Protein AF-A0A960YFK3-F1 (afdb_monomer)

Foldseek 3Di:
DVVVVVVVVVVVVVVVVVVVVVVVVVVVVVVCVVVVPPPDPVPVQPVVVCCVPPVDPVPPPPVPVPPPVPPCPDVSVVCPVVVVQLVCLQVVVDVDDADDDDDDLVPWPVPVVVVVQVVCCVVRNHRDDHDADQEDDRRRDHPPDDRPDHPVVDDCCVPPPDDDDPPDDD

Structure (mmCIF, N/CA/C/O backbone):
data_AF-A0A960YFK3-F1
#
_entry.id   AF-A0A960YFK3-F1
#
loop_
_atom_site.group_PDB
_atom_site.id
_atom_site.type_symbol
_atom_site.label_atom_id
_atom_site.label_alt_id
_atom_site.label_comp_id
_atom_site.label_asym_id
_atom_site.label_entity_id
_atom_site.label_seq_id
_atom_site.pdbx_PDB_ins_code
_atom_site.Cartn_x
_atom_site.Cartn_y
_atom_site.Cartn_z
_atom_site.occupancy
_atom_site.B_iso_or_equiv
_atom_site.auth_seq_id
_atom_site.auth_comp_id
_atom_site.auth_asym_id
_atom_site.auth_atom_id
_atom_site.pdbx_PDB_model_num
ATOM 1 N N . MET A 1 1 ? 48.144 -26.850 -22.455 1.00 65.88 1 MET A N 1
ATOM 2 C CA . MET A 1 1 ? 48.272 -26.812 -20.977 1.00 65.88 1 MET A CA 1
ATOM 3 C C . MET A 1 1 ? 48.683 -25.439 -20.438 1.00 65.88 1 MET A C 1
ATOM 5 O O . MET A 1 1 ? 47.895 -24.861 -19.704 1.00 65.88 1 MET A O 1
ATOM 9 N N . LYS A 1 2 ? 49.833 -24.861 -20.831 1.00 76.56 2 LYS A N 1
ATOM 10 C CA . LYS A 1 2 ? 50.296 -23.540 -20.333 1.00 76.56 2 LYS A CA 1
ATOM 11 C C . LYS A 1 2 ? 49.312 -22.381 -20.582 1.00 76.56 2 LYS A C 1
ATOM 13 O O . LYS A 1 2 ? 49.096 -21.558 -19.701 1.00 76.56 2 LYS A O 1
ATOM 18 N N . GLU A 1 3 ? 48.662 -22.365 -21.744 1.00 82.12 3 GLU A N 1
ATOM 19 C CA . GLU A 1 3 ? 47.714 -21.305 -22.121 1.00 82.12 3 GLU A CA 1
ATOM 20 C C . GLU A 1 3 ? 46.402 -21.346 -21.319 1.00 82.12 3 GLU A C 1
ATOM 22 O O . GLU A 1 3 ? 45.854 -20.309 -20.952 1.00 82.12 3 GLU A O 1
ATOM 27 N N . LEU A 1 4 ? 45.928 -22.550 -20.984 1.00 83.50 4 LEU A N 1
ATOM 28 C CA . LEU A 1 4 ? 44.745 -22.745 -20.144 1.00 83.50 4 LEU A CA 1
ATOM 29 C C . LEU A 1 4 ? 45.027 -22.309 -18.702 1.00 83.50 4 LEU A C 1
ATOM 31 O O . LEU A 1 4 ? 44.236 -21.576 -18.118 1.00 83.50 4 LEU A O 1
ATOM 35 N N . TYR A 1 5 ? 46.191 -22.691 -18.164 1.00 90.00 5 TYR A N 1
ATOM 36 C CA . TYR A 1 5 ? 46.623 -22.274 -16.831 1.00 90.00 5 TYR A CA 1
ATOM 37 C C . TYR A 1 5 ? 46.747 -20.750 -16.725 1.00 90.00 5 TYR A C 1
ATOM 39 O O . TYR A 1 5 ? 46.265 -20.166 -15.760 1.00 90.00 5 TYR A O 1
ATOM 47 N N . ARG A 1 6 ? 47.296 -20.087 -17.753 1.00 87.62 6 ARG A N 1
ATOM 48 C CA . ARG A 1 6 ? 47.381 -18.622 -17.809 1.00 87.62 6 ARG A CA 1
ATOM 49 C C . ARG A 1 6 ? 46.000 -17.968 -17.736 1.00 87.62 6 ARG A C 1
ATOM 51 O O . ARG A 1 6 ? 45.810 -17.067 -16.933 1.00 87.62 6 ARG A O 1
ATOM 58 N N . ARG A 1 7 ? 45.024 -18.448 -18.512 1.00 89.31 7 ARG A N 1
ATOM 59 C CA . ARG A 1 7 ? 43.657 -17.893 -18.516 1.00 89.31 7 ARG A CA 1
ATOM 60 C C . ARG A 1 7 ? 42.932 -18.102 -17.189 1.00 89.31 7 ARG A C 1
ATOM 62 O O . ARG A 1 7 ? 42.291 -17.176 -16.704 1.00 89.31 7 ARG A O 1
ATOM 69 N N . VAL A 1 8 ? 43.065 -19.285 -16.591 1.00 89.44 8 VAL A N 1
ATOM 70 C CA . VAL A 1 8 ? 42.476 -19.590 -15.278 1.00 89.44 8 VAL A CA 1
ATOM 71 C C . VAL A 1 8 ? 43.122 -18.730 -14.192 1.00 89.44 8 VAL A C 1
ATOM 73 O O . VAL A 1 8 ? 42.420 -18.119 -13.395 1.00 89.44 8 VAL A O 1
ATOM 76 N N . PHE A 1 9 ? 44.447 -18.597 -14.204 1.00 91.75 9 PHE A N 1
ATOM 77 C CA . PHE A 1 9 ? 45.173 -17.753 -13.260 1.00 91.75 9 PHE A CA 1
ATOM 78 C C . PHE A 1 9 ? 44.791 -16.270 -13.392 1.00 91.75 9 PHE A C 1
ATOM 80 O O . PHE A 1 9 ? 44.500 -15.612 -12.395 1.00 91.75 9 PHE A O 1
ATOM 87 N N . THR A 1 10 ? 44.695 -15.754 -14.621 1.00 89.94 10 THR A N 1
ATOM 88 C CA . THR A 1 10 ? 44.216 -14.391 -14.886 1.00 89.94 10 THR A CA 1
ATOM 89 C C . THR A 1 10 ? 42.774 -14.194 -14.408 1.00 89.94 10 THR A C 1
ATOM 91 O O . THR A 1 10 ? 42.478 -13.176 -13.789 1.00 89.94 10 THR A O 1
ATOM 94 N N . PHE A 1 11 ? 41.889 -15.174 -14.617 1.00 93.94 11 PHE A N 1
ATOM 95 C CA . PHE A 1 11 ? 40.518 -15.129 -14.102 1.00 93.94 11 PHE A CA 1
ATOM 96 C C . PHE A 1 11 ? 40.478 -15.042 -12.572 1.00 93.94 11 PHE A C 1
ATOM 98 O O . PHE A 1 11 ? 39.748 -14.213 -12.035 1.00 93.94 11 PHE A O 1
ATOM 105 N N . PHE A 1 12 ? 41.293 -15.829 -11.863 1.00 94.06 12 PHE A N 1
ATOM 106 C CA . PHE A 1 12 ? 41.364 -15.766 -10.400 1.00 94.06 12 PHE A CA 1
ATOM 107 C C . PHE A 1 12 ? 41.894 -14.422 -9.890 1.00 94.06 12 PHE A C 1
ATOM 109 O O . PHE A 1 12 ? 41.368 -13.908 -8.906 1.00 94.06 12 PHE A O 1
ATOM 116 N N . ILE A 1 13 ? 42.862 -13.808 -10.577 1.00 94.38 13 ILE A N 1
ATOM 117 C CA . ILE A 1 13 ? 43.325 -12.452 -10.241 1.00 94.38 13 ILE A CA 1
ATOM 118 C C . ILE A 1 13 ? 42.186 -11.437 -10.389 1.00 94.38 13 ILE A C 1
ATOM 120 O O . ILE A 1 13 ? 41.947 -10.650 -9.474 1.00 94.38 13 ILE A O 1
ATOM 124 N N . PHE A 1 14 ? 41.447 -11.475 -11.502 1.00 94.25 14 PHE A N 1
ATOM 125 C CA . PHE A 1 14 ? 40.301 -10.584 -11.705 1.00 94.25 14 PHE A CA 1
ATOM 126 C C . PHE A 1 14 ? 39.169 -10.846 -10.709 1.00 94.25 14 PHE A C 1
ATOM 128 O O . PHE A 1 14 ? 38.539 -9.899 -10.246 1.00 94.25 14 PHE A O 1
ATOM 135 N N . LEU A 1 15 ? 38.935 -12.104 -10.335 1.00 93.56 15 LEU A N 1
ATOM 136 C CA . LEU A 1 15 ? 37.935 -12.481 -9.341 1.00 93.56 15 LEU A CA 1
ATOM 137 C C . LEU A 1 15 ? 38.290 -11.929 -7.956 1.00 93.56 15 LEU A C 1
ATOM 139 O O . LEU A 1 15 ? 37.436 -11.336 -7.302 1.00 93.56 15 LEU A O 1
ATOM 143 N N . ILE A 1 16 ? 39.549 -12.078 -7.530 1.00 93.50 16 ILE A N 1
ATOM 144 C CA . ILE A 1 16 ? 40.040 -11.538 -6.256 1.00 93.50 16 ILE A CA 1
ATOM 145 C C . ILE A 1 16 ? 39.957 -10.009 -6.268 1.00 93.50 16 ILE A C 1
ATOM 147 O O . ILE A 1 16 ? 39.441 -9.431 -5.316 1.00 93.50 16 ILE A O 1
ATOM 151 N N . PHE A 1 17 ? 40.379 -9.358 -7.356 1.00 94.12 17 PHE A N 1
ATOM 152 C CA . PHE A 1 17 ? 40.262 -7.906 -7.514 1.00 94.12 17 PHE A CA 1
ATOM 153 C C . PHE A 1 17 ? 38.803 -7.426 -7.466 1.00 94.12 17 PHE A C 1
ATOM 155 O O . PHE A 1 17 ? 38.492 -6.422 -6.835 1.00 94.12 17 PHE A O 1
ATOM 162 N N . PHE A 1 18 ? 37.877 -8.153 -8.091 1.00 93.06 18 PHE A N 1
ATOM 163 C CA . PHE A 1 18 ? 36.457 -7.814 -8.046 1.00 93.06 18 PHE A CA 1
ATOM 164 C C . PHE A 1 18 ? 35.873 -7.989 -6.637 1.00 93.06 18 PHE A C 1
ATOM 166 O O . PHE A 1 18 ? 35.138 -7.124 -6.161 1.00 93.06 18 PHE A O 1
ATOM 173 N N . LEU A 1 19 ? 36.236 -9.066 -5.934 1.00 90.62 19 LEU A N 1
ATOM 174 C CA . LEU A 1 19 ? 35.824 -9.305 -4.548 1.00 90.62 19 LEU A CA 1
ATOM 175 C C . LEU A 1 19 ? 36.337 -8.217 -3.598 1.00 90.62 19 LEU A C 1
ATOM 177 O O . LEU A 1 19 ? 35.563 -7.731 -2.770 1.00 90.62 19 LEU A O 1
ATOM 181 N N . THR A 1 20 ? 37.592 -7.781 -3.738 1.00 88.06 20 THR A N 1
ATOM 182 C CA . THR A 1 20 ? 38.133 -6.682 -2.924 1.00 88.06 20 THR A CA 1
ATOM 183 C C . THR A 1 20 ? 37.450 -5.351 -3.241 1.00 88.06 20 THR A C 1
ATOM 185 O O . THR A 1 20 ? 37.156 -4.591 -2.321 1.00 88.06 20 THR A O 1
ATOM 188 N N . LEU A 1 21 ? 37.092 -5.098 -4.503 1.00 87.44 21 LEU A N 1
ATOM 189 C CA . LEU A 1 21 ? 36.350 -3.901 -4.917 1.00 87.44 21 LEU A CA 1
ATOM 190 C C . LEU A 1 21 ? 34.917 -3.883 -4.349 1.00 87.44 21 LEU A C 1
ATOM 192 O O . LEU A 1 21 ? 34.436 -2.839 -3.903 1.00 87.44 21 LEU A O 1
ATOM 196 N N . VAL A 1 22 ? 34.248 -5.040 -4.282 1.00 84.19 22 VAL A N 1
ATOM 197 C CA . VAL A 1 22 ? 32.923 -5.182 -3.648 1.00 84.19 22 VAL A CA 1
ATOM 198 C C . VAL A 1 22 ? 32.995 -4.955 -2.134 1.00 84.19 22 VAL A C 1
ATOM 200 O O . VAL A 1 22 ? 32.135 -4.261 -1.588 1.00 84.19 22 VAL A O 1
ATOM 203 N N . ILE A 1 23 ? 34.012 -5.495 -1.454 1.00 82.75 23 ILE A N 1
ATOM 204 C CA . ILE A 1 23 ? 34.217 -5.283 -0.010 1.00 82.75 23 ILE A CA 1
ATOM 205 C C . ILE A 1 23 ? 34.514 -3.802 0.277 1.00 82.75 23 ILE A C 1
ATOM 207 O O . ILE A 1 23 ? 33.849 -3.204 1.120 1.00 82.75 23 ILE A O 1
ATOM 211 N N . PHE A 1 24 ? 35.406 -3.176 -0.495 1.00 77.06 24 PHE A N 1
ATOM 212 C CA . PHE A 1 24 ? 35.708 -1.744 -0.392 1.00 77.06 24 PHE A CA 1
ATOM 213 C C . PHE A 1 24 ? 34.471 -0.863 -0.635 1.00 77.06 24 PHE A C 1
ATOM 215 O O . PHE A 1 24 ? 34.231 0.115 0.074 1.00 77.06 24 PHE A O 1
ATOM 222 N N . SER A 1 25 ? 33.622 -1.247 -1.592 1.00 71.12 25 SER A N 1
ATOM 223 C CA . SER A 1 25 ? 32.348 -0.562 -1.838 1.00 71.12 25 SER A CA 1
ATOM 224 C C . SER A 1 25 ? 31.399 -0.672 -0.641 1.00 71.12 25 SER A C 1
ATOM 226 O O . SER A 1 25 ? 30.687 0.283 -0.339 1.00 71.12 25 SER A O 1
ATOM 228 N N . ARG A 1 26 ? 3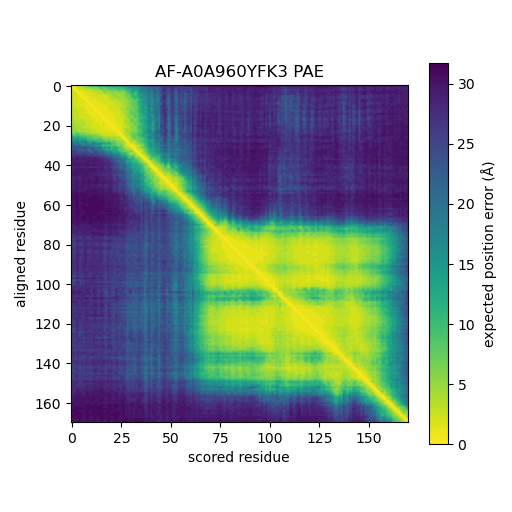1.394 -1.802 0.084 1.00 67.44 26 ARG A N 1
ATOM 229 C CA . ARG A 1 26 ? 30.578 -1.961 1.298 1.00 67.44 26 ARG A CA 1
ATOM 230 C C . ARG A 1 26 ? 31.048 -1.099 2.464 1.00 67.44 26 ARG A C 1
ATOM 232 O O . ARG A 1 26 ? 30.194 -0.682 3.237 1.00 67.44 26 ARG A O 1
ATOM 239 N N . GLU A 1 27 ? 32.338 -0.793 2.572 1.00 62.62 27 GLU A N 1
ATOM 240 C CA . GLU A 1 27 ? 32.864 0.106 3.612 1.00 62.62 27 GLU A CA 1
ATOM 241 C C . GLU A 1 27 ? 32.605 1.593 3.313 1.00 62.62 27 GLU A C 1
ATOM 243 O O . GLU A 1 27 ? 32.409 2.387 4.231 1.00 62.62 27 GLU A O 1
ATOM 248 N N . GLN A 1 28 ? 32.504 1.978 2.037 1.00 58.19 28 GLN A N 1
ATOM 249 C CA . GLN A 1 28 ? 32.167 3.350 1.627 1.00 58.19 28 GLN A CA 1
ATOM 250 C C . GLN A 1 28 ? 30.667 3.681 1.776 1.00 58.19 28 GLN A C 1
ATOM 252 O O . GLN A 1 28 ? 30.300 4.832 2.012 1.00 58.19 28 GLN A O 1
ATOM 257 N N . ILE A 1 29 ? 29.766 2.697 1.670 1.00 57.69 29 ILE A N 1
ATOM 258 C CA . ILE A 1 29 ? 28.308 2.935 1.733 1.00 57.69 29 ILE A CA 1
ATOM 259 C C . ILE A 1 29 ? 27.839 3.511 3.094 1.00 57.69 29 ILE A C 1
ATOM 261 O O . ILE A 1 29 ? 27.029 4.444 3.079 1.00 57.69 29 ILE A O 1
ATOM 265 N N . PRO A 1 30 ? 28.327 3.047 4.265 1.00 54.81 30 PRO A N 1
ATOM 266 C CA . PRO A 1 30 ? 28.032 3.670 5.557 1.00 54.81 30 PRO A CA 1
ATOM 267 C C . PRO A 1 30 ? 28.511 5.127 5.650 1.00 54.81 30 PRO A C 1
ATOM 269 O O . PRO A 1 30 ? 27.763 5.974 6.133 1.00 54.81 30 PRO A O 1
ATOM 272 N N . TYR A 1 31 ? 29.692 5.440 5.102 1.00 51.34 31 TYR A N 1
ATOM 273 C CA . TYR A 1 31 ? 30.254 6.798 5.063 1.00 51.34 31 TYR A CA 1
ATOM 274 C C . TYR A 1 31 ? 29.425 7.760 4.190 1.00 51.34 31 TYR A C 1
ATOM 276 O O . TYR A 1 31 ? 29.200 8.919 4.545 1.00 51.34 31 TYR A O 1
ATOM 284 N N . LEU A 1 32 ? 28.898 7.276 3.061 1.00 47.66 32 LEU A N 1
ATOM 285 C CA . LEU A 1 32 ? 28.044 8.059 2.158 1.00 47.66 32 LEU A CA 1
ATOM 286 C C . LEU A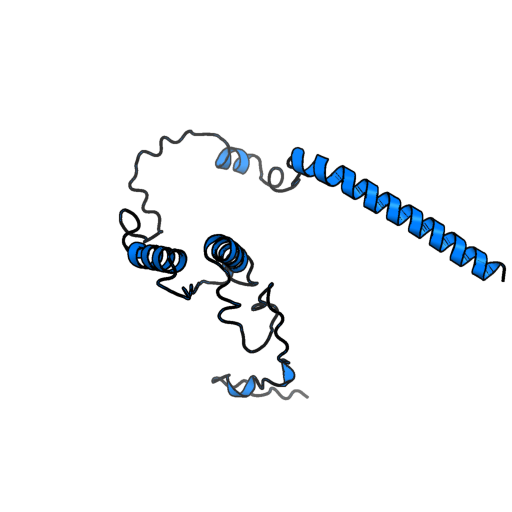 1 32 ? 26.624 8.276 2.707 1.00 47.66 32 LEU A C 1
ATOM 288 O O . LEU A 1 32 ? 26.011 9.315 2.445 1.00 47.66 32 LEU A O 1
ATOM 292 N N . LYS A 1 33 ? 26.111 7.325 3.499 1.00 49.12 33 LYS A N 1
ATOM 293 C CA . LYS A 1 33 ? 24.815 7.438 4.184 1.00 49.12 33 LYS A CA 1
ATOM 294 C C . LYS A 1 33 ? 24.849 8.490 5.296 1.00 49.12 33 LYS A C 1
ATOM 296 O O . LYS A 1 33 ? 23.861 9.194 5.485 1.00 49.12 33 LYS A O 1
ATOM 301 N N . GLU A 1 34 ? 25.982 8.629 5.981 1.00 50.94 34 GLU A N 1
ATOM 302 C CA . GLU A 1 34 ? 26.170 9.606 7.059 1.00 50.94 34 GLU A CA 1
ATOM 303 C C . GLU A 1 34 ? 26.403 11.035 6.533 1.00 50.94 34 GLU A C 1
ATOM 305 O O . GLU A 1 34 ? 25.936 12.004 7.128 1.00 50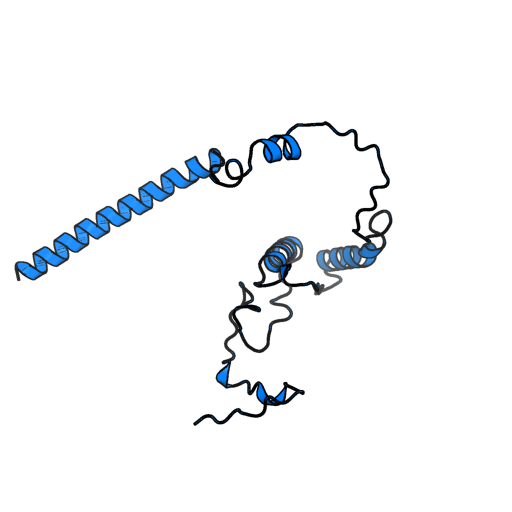.94 34 GLU A O 1
ATOM 310 N N . LYS A 1 35 ? 27.032 11.186 5.357 1.00 49.03 35 LYS A N 1
ATOM 311 C CA . LYS A 1 35 ? 27.262 12.497 4.718 1.00 49.03 35 LYS A CA 1
ATOM 312 C C . LYS A 1 35 ? 26.114 13.025 3.848 1.00 49.03 35 LYS A C 1
ATOM 314 O O . LYS A 1 35 ? 26.249 14.102 3.268 1.00 49.03 35 LYS A O 1
ATOM 319 N N . GLY A 1 36 ? 24.982 12.322 3.748 1.00 51.97 36 GLY A N 1
ATOM 320 C CA . GLY A 1 36 ? 23.807 12.817 3.015 1.00 51.97 36 GLY A CA 1
ATOM 321 C C . GLY A 1 36 ? 24.085 13.121 1.537 1.00 51.97 36 GLY A C 1
ATOM 322 O O . GLY A 1 36 ? 23.536 14.074 0.980 1.00 51.97 36 GLY A O 1
ATOM 323 N N . ILE A 1 37 ? 24.955 12.331 0.903 1.00 46.72 37 ILE A N 1
ATOM 324 C CA . ILE A 1 37 ? 25.372 12.515 -0.489 1.00 46.72 37 ILE A CA 1
ATOM 325 C C . ILE A 1 37 ? 24.359 11.791 -1.390 1.00 46.72 37 ILE A C 1
ATOM 327 O O . ILE A 1 37 ? 24.610 10.711 -1.910 1.00 46.72 37 ILE A O 1
ATOM 331 N N . PHE A 1 38 ? 23.182 12.398 -1.567 1.00 47.00 38 PHE A N 1
ATOM 332 C CA . PHE A 1 38 ? 22.515 12.394 -2.872 1.00 47.00 38 PHE A CA 1
ATOM 333 C C . PHE A 1 38 ? 22.975 13.678 -3.581 1.00 47.00 38 PHE A C 1
ATOM 335 O O . PHE A 1 38 ? 22.392 14.745 -3.355 1.00 47.00 38 PHE A O 1
ATOM 342 N N . PRO A 1 39 ? 24.059 13.628 -4.375 1.00 51.84 39 PRO A N 1
ATOM 343 C CA . PRO A 1 39 ? 24.597 14.794 -5.050 1.00 51.84 39 PRO A CA 1
ATOM 344 C C . PRO A 1 39 ? 23.744 15.024 -6.297 1.00 51.84 39 PRO A C 1
ATOM 346 O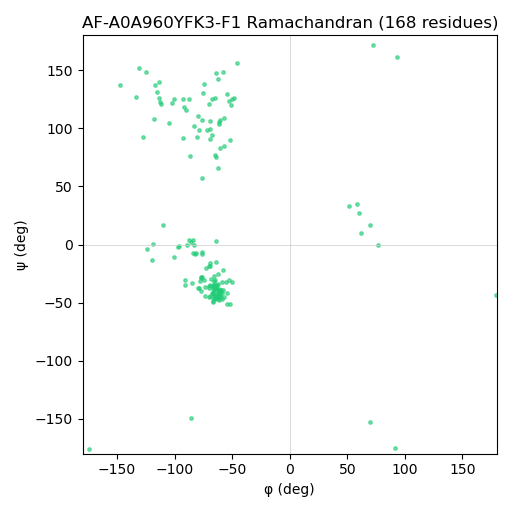 O . PRO A 1 39 ? 23.948 14.406 -7.335 1.00 51.84 39 PRO A O 1
ATOM 349 N N . GLY A 1 40 ? 22.710 15.850 -6.180 1.00 53.41 40 GLY A N 1
ATOM 350 C CA . GLY A 1 40 ? 21.909 16.217 -7.345 1.00 53.41 40 GLY A CA 1
ATOM 351 C C . GLY A 1 40 ? 20.754 17.147 -7.035 1.00 53.41 40 GLY A C 1
ATOM 352 O O . GLY A 1 40 ? 20.571 18.142 -7.719 1.00 53.41 40 GLY A O 1
ATOM 353 N N . THR A 1 41 ? 19.996 16.923 -5.965 1.00 53.12 41 THR A N 1
ATOM 354 C CA . THR A 1 41 ? 18.794 17.748 -5.738 1.00 53.12 41 THR A CA 1
ATOM 355 C C . THR A 1 41 ? 19.113 19.143 -5.216 1.00 53.12 41 THR A C 1
ATOM 357 O O . THR A 1 41 ? 18.365 20.081 -5.476 1.00 53.12 41 THR A O 1
ATOM 360 N N . LYS A 1 42 ? 20.234 19.307 -4.505 1.00 50.44 42 LYS A N 1
ATOM 361 C CA . LYS A 1 42 ? 20.629 20.610 -3.966 1.00 50.44 42 LYS A CA 1
ATOM 362 C C . LYS A 1 42 ? 21.269 21.500 -5.027 1.00 50.44 42 LYS A C 1
ATOM 364 O O . LYS A 1 42 ? 20.975 22.682 -5.018 1.00 50.44 42 LYS A O 1
ATOM 369 N N . ASP A 1 43 ? 22.066 20.977 -5.956 1.00 54.75 43 ASP A N 1
ATOM 370 C CA . ASP A 1 43 ? 22.832 21.812 -6.902 1.00 54.75 43 ASP A CA 1
ATOM 371 C C . ASP A 1 43 ? 22.230 21.931 -8.304 1.00 54.75 43 ASP A C 1
ATOM 373 O O . ASP A 1 43 ? 22.614 22.826 -9.050 1.00 54.75 43 ASP A O 1
ATOM 377 N N . LEU A 1 44 ? 21.218 21.124 -8.639 1.00 56.09 44 LEU A N 1
ATOM 378 C CA . LEU A 1 44 ? 20.431 21.299 -9.869 1.00 56.09 44 LEU A CA 1
ATOM 379 C C . LEU A 1 44 ? 19.419 22.455 -9.783 1.00 56.09 44 LEU A C 1
ATOM 381 O O . LEU A 1 44 ? 18.799 22.812 -10.783 1.00 56.09 44 LEU A O 1
ATOM 385 N N . LEU A 1 45 ? 19.233 23.048 -8.601 1.00 57.38 45 LEU A N 1
ATOM 386 C CA . LEU A 1 45 ? 18.312 24.162 -8.405 1.00 57.38 45 LEU A CA 1
ATOM 387 C C . LEU A 1 45 ? 19.055 25.493 -8.596 1.00 57.38 45 LEU A C 1
ATOM 389 O O . LEU A 1 45 ? 19.970 25.786 -7.817 1.00 57.38 45 LEU A O 1
ATOM 393 N N . PRO A 1 46 ? 18.668 26.335 -9.576 1.00 62.94 46 PRO A N 1
ATOM 394 C CA . PRO A 1 46 ? 19.289 27.641 -9.762 1.00 62.94 46 PRO A CA 1
ATOM 395 C C . PRO A 1 46 ? 19.157 28.475 -8.481 1.00 62.94 46 PRO A C 1
ATOM 397 O O . PRO A 1 46 ? 18.174 28.352 -7.750 1.00 62.94 46 PRO A O 1
ATOM 400 N N . ALA A 1 47 ? 20.127 29.351 -8.198 1.00 58.78 47 ALA A N 1
ATOM 401 C CA . ALA A 1 47 ? 20.184 30.126 -6.949 1.00 58.78 47 ALA A CA 1
ATOM 402 C C . ALA A 1 47 ? 18.882 30.900 -6.642 1.00 58.78 47 ALA A C 1
ATOM 404 O O . ALA A 1 47 ? 18.484 31.030 -5.484 1.00 58.78 47 ALA A O 1
ATOM 405 N N . LYS A 1 48 ? 18.164 31.324 -7.692 1.00 59.22 48 LYS A N 1
ATOM 406 C CA . LYS A 1 48 ? 16.843 31.962 -7.607 1.00 59.22 48 LYS A CA 1
ATOM 407 C C . LYS A 1 48 ? 15.766 31.033 -7.019 1.00 59.22 48 LYS A C 1
ATOM 409 O O . LYS A 1 48 ? 14.919 31.496 -6.266 1.00 59.22 48 LYS A O 1
ATOM 414 N N . LEU A 1 49 ? 15.833 29.729 -7.307 1.00 57.12 49 LEU A N 1
ATOM 415 C CA . LEU A 1 49 ? 14.983 28.695 -6.707 1.00 57.12 49 LEU A CA 1
ATOM 416 C C . LEU A 1 49 ? 15.433 28.340 -5.283 1.00 57.12 49 LEU A C 1
ATOM 418 O O . LEU A 1 49 ? 14.581 28.198 -4.414 1.00 57.12 49 LEU A O 1
ATOM 422 N N . LYS A 1 50 ? 16.744 28.255 -5.000 1.00 56.16 50 LYS A N 1
ATOM 423 C CA . LYS A 1 50 ? 17.247 28.021 -3.626 1.00 56.16 50 LYS A CA 1
ATOM 424 C C . LYS A 1 50 ? 16.752 29.093 -2.653 1.00 56.16 50 LYS A C 1
ATOM 426 O O . LYS A 1 50 ? 16.270 28.760 -1.575 1.00 56.16 50 LYS A O 1
ATOM 431 N N . ALA A 1 51 ? 16.817 30.363 -3.050 1.00 59.06 51 ALA A N 1
ATOM 432 C CA . ALA A 1 51 ? 16.293 31.471 -2.257 1.00 59.06 51 ALA A CA 1
ATOM 433 C C . ALA A 1 51 ? 14.760 31.426 -2.111 1.00 59.06 51 ALA A C 1
ATOM 435 O O . ALA A 1 51 ? 14.233 31.892 -1.113 1.00 59.06 51 ALA A O 1
ATOM 436 N N . HIS A 1 52 ? 14.036 30.837 -3.065 1.00 59.22 52 HIS A N 1
ATOM 437 C CA . HIS A 1 52 ? 12.582 30.695 -2.977 1.00 59.22 52 HIS A CA 1
ATOM 438 C C . HIS A 1 52 ? 12.147 29.527 -2.072 1.00 59.22 52 HIS A C 1
ATOM 440 O O . HIS A 1 52 ? 11.170 29.652 -1.342 1.00 59.22 52 HIS A O 1
ATOM 446 N N . PHE A 1 53 ? 12.881 28.408 -2.092 1.00 53.19 53 PHE A N 1
ATOM 447 C CA . PHE A 1 53 ? 12.548 27.192 -1.338 1.00 53.19 53 PHE A CA 1
ATOM 448 C C . PHE A 1 53 ? 13.164 27.130 0.068 1.00 53.19 53 PHE A C 1
ATOM 450 O O . PHE A 1 53 ? 12.574 26.524 0.958 1.00 53.19 53 PHE A O 1
ATOM 457 N N . PHE A 1 54 ? 14.343 27.727 0.279 1.00 54.34 54 PHE A N 1
ATOM 458 C CA . PHE A 1 54 ? 15.129 27.560 1.511 1.00 54.34 54 PHE A CA 1
ATOM 459 C C . PHE A 1 54 ? 15.481 28.867 2.231 1.00 54.34 54 PHE A C 1
ATOM 461 O O . PHE A 1 54 ? 16.047 28.806 3.324 1.00 54.34 54 PHE A O 1
ATOM 468 N N . ALA A 1 55 ? 15.147 30.046 1.688 1.00 56.44 55 ALA A N 1
ATOM 469 C CA . ALA A 1 55 ? 15.213 31.267 2.486 1.00 56.44 55 ALA A CA 1
ATOM 470 C C . ALA A 1 55 ? 14.066 31.222 3.494 1.00 56.44 55 ALA A C 1
ATOM 472 O O . ALA A 1 55 ? 12.909 31.490 3.172 1.00 56.44 55 ALA A O 1
ATOM 473 N N . GLY A 1 56 ? 14.407 30.815 4.714 1.00 54.75 56 GLY A N 1
ATOM 474 C CA . GLY A 1 56 ? 13.517 30.739 5.855 1.00 54.75 56 GLY A CA 1
ATOM 475 C C . GLY A 1 56 ? 12.869 32.082 6.159 1.00 54.75 56 GLY A C 1
ATOM 476 O O . GLY A 1 56 ? 13.269 32.790 7.078 1.00 54.75 56 GLY A O 1
ATOM 477 N N . LYS A 1 57 ? 11.767 32.381 5.476 1.00 51.81 57 LYS A N 1
ATOM 478 C CA . LYS A 1 57 ? 10.665 33.027 6.160 1.00 51.81 57 LYS A CA 1
ATOM 479 C C . LYS A 1 57 ? 10.143 31.941 7.087 1.00 51.81 57 LYS A C 1
ATOM 481 O O . LYS A 1 57 ? 9.513 30.987 6.633 1.00 51.81 57 LYS A O 1
ATOM 486 N N . LYS A 1 58 ? 10.421 32.065 8.389 1.00 53.56 58 LYS A N 1
ATOM 487 C CA . LYS A 1 58 ? 9.540 31.485 9.402 1.00 53.56 58 LYS A CA 1
ATOM 488 C C . LYS A 1 58 ? 8.212 32.188 9.169 1.00 53.56 58 LYS A C 1
ATOM 490 O O . LYS A 1 58 ? 7.937 33.245 9.729 1.00 53.56 58 LYS A O 1
ATOM 495 N N . MET A 1 59 ? 7.456 31.680 8.205 1.00 41.75 59 MET A N 1
ATOM 496 C CA . MET A 1 59 ? 6.080 32.044 8.041 1.00 41.75 59 MET A CA 1
ATOM 497 C C . MET A 1 59 ? 5.504 31.570 9.366 1.00 41.75 59 MET A C 1
ATOM 499 O O . MET A 1 59 ? 5.375 30.373 9.611 1.00 41.75 59 MET A O 1
ATOM 503 N N . MET A 1 60 ? 5.232 32.510 10.273 1.00 44.81 60 MET A N 1
ATOM 504 C CA . MET A 1 60 ? 3.991 32.398 11.010 1.00 44.81 60 MET A CA 1
ATOM 505 C C . MET A 1 60 ? 2.966 32.245 9.901 1.00 44.81 60 MET A C 1
ATOM 507 O O . MET A 1 60 ? 2.530 33.224 9.305 1.00 44.81 60 MET A O 1
ATOM 511 N N . ILE A 1 61 ? 2.713 30.994 9.520 1.00 49.69 61 ILE A N 1
ATOM 512 C CA . ILE A 1 61 ? 1.443 30.628 8.958 1.00 49.69 61 ILE A CA 1
ATOM 513 C C . ILE A 1 61 ? 0.565 31.080 10.122 1.00 49.69 61 ILE A C 1
ATOM 515 O O . ILE A 1 61 ? 0.680 30.495 11.209 1.00 49.69 61 ILE A O 1
ATOM 519 N N . PRO A 1 62 ? -0.225 32.169 10.008 1.00 48.59 62 PRO A N 1
ATOM 520 C CA . PRO A 1 62 ? -1.372 32.245 10.894 1.00 48.59 62 PRO A CA 1
ATOM 521 C C . PRO A 1 62 ? -2.023 30.861 10.830 1.00 48.59 62 PRO A C 1
ATOM 523 O O . PRO A 1 62 ? -1.860 30.158 9.830 1.00 48.59 62 PRO A O 1
ATOM 526 N N . ALA A 1 63 ? -2.772 30.436 11.833 1.00 51.75 63 ALA A N 1
ATOM 527 C CA . ALA A 1 63 ? -3.779 29.420 11.564 1.00 51.75 63 ALA A CA 1
ATOM 528 C C . ALA A 1 63 ? -4.792 30.019 10.559 1.00 51.75 63 ALA A C 1
ATOM 530 O O . ALA A 1 63 ? -5.934 30.306 10.887 1.00 51.75 63 ALA A O 1
ATOM 531 N N . SER A 1 64 ? -4.349 30.294 9.329 1.00 45.12 64 SER A N 1
ATOM 532 C CA . SER A 1 64 ? -5.138 30.279 8.139 1.00 45.12 64 SER A CA 1
ATOM 533 C C . SER A 1 64 ? -5.842 28.943 8.255 1.00 45.12 64 SER A C 1
ATOM 535 O O . SER A 1 64 ? -5.166 27.932 8.494 1.00 45.12 64 SER A O 1
ATOM 537 N N . PRO A 1 65 ? -7.175 28.903 8.175 1.00 56.38 65 PRO A N 1
ATOM 538 C CA . PRO A 1 65 ? -7.856 27.667 7.873 1.00 56.38 65 PRO A CA 1
ATOM 539 C C . PRO A 1 65 ? -7.404 27.321 6.457 1.00 56.38 65 PRO A C 1
ATOM 541 O O . PRO A 1 65 ? -8.095 27.601 5.480 1.00 56.38 65 PRO A O 1
ATOM 544 N N . GLU A 1 66 ? -6.167 26.837 6.341 1.00 50.94 66 GLU A N 1
ATOM 545 C CA . GLU A 1 66 ? -5.540 26.452 5.109 1.00 50.94 66 GLU A CA 1
ATOM 546 C C . GLU A 1 66 ? -6.470 25.363 4.625 1.00 50.94 66 GLU A C 1
ATOM 548 O O . GLU A 1 66 ? -6.600 24.301 5.244 1.00 50.94 66 GLU A O 1
ATOM 553 N N . LYS A 1 67 ? -7.246 25.702 3.595 1.00 53.88 67 LYS A N 1
ATOM 554 C CA . LYS A 1 67 ? -8.041 24.745 2.854 1.00 53.88 67 LYS A CA 1
ATOM 555 C C . LYS A 1 67 ? -7.027 23.833 2.192 1.00 53.88 67 LYS A C 1
ATOM 557 O O . LYS A 1 67 ? -6.710 23.964 1.017 1.00 53.88 67 LYS A O 1
ATOM 562 N N . THR A 1 68 ? -6.467 22.931 2.984 1.00 51.22 68 THR A N 1
ATOM 563 C CA . THR A 1 68 ? -5.864 21.730 2.472 1.00 51.22 68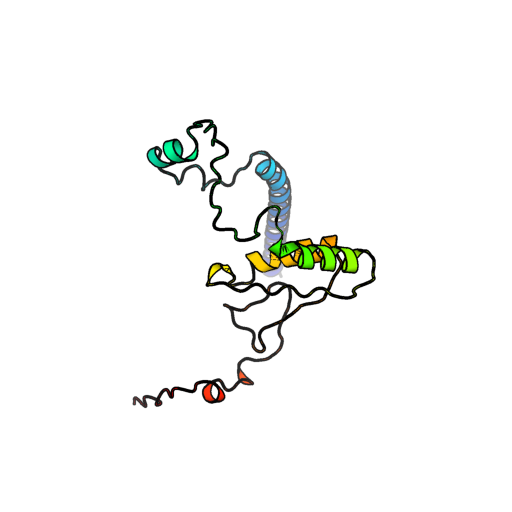 THR A CA 1
ATOM 564 C C . THR A 1 68 ? -6.963 21.119 1.615 1.00 51.22 68 THR A C 1
ATOM 566 O O . THR A 1 68 ? -8.086 20.901 2.070 1.00 51.22 68 THR A O 1
ATOM 569 N N . ASN A 1 69 ? -6.675 20.875 0.340 1.00 54.41 69 ASN A N 1
ATOM 570 C CA . ASN A 1 69 ? -7.602 20.151 -0.535 1.00 54.41 69 ASN A CA 1
ATOM 571 C C . ASN A 1 69 ? -7.814 18.694 -0.051 1.00 54.41 69 ASN A C 1
ATOM 573 O O . ASN A 1 69 ? -8.525 17.913 -0.676 1.00 54.41 69 ASN A O 1
ATOM 577 N N . LEU A 1 70 ? -7.205 18.328 1.083 1.00 60.31 70 LEU A N 1
ATOM 578 C CA . LEU A 1 70 ? -7.454 17.129 1.860 1.00 60.31 70 LEU A CA 1
ATOM 579 C C . LEU A 1 70 ? -8.833 17.223 2.520 1.00 60.31 70 LEU A C 1
ATOM 581 O O . LEU A 1 70 ? -9.007 17.687 3.647 1.00 60.31 70 LEU A O 1
ATOM 585 N N . TYR A 1 71 ? -9.838 16.722 1.810 1.00 68.44 71 TYR A N 1
ATOM 586 C CA . TYR A 1 71 ? -11.208 16.626 2.299 1.00 68.44 71 TYR A CA 1
ATOM 587 C C . TYR A 1 71 ? -11.390 15.464 3.296 1.00 68.44 71 TYR A C 1
ATOM 589 O O . TYR A 1 71 ? -12.231 14.584 3.122 1.00 68.44 71 TYR A O 1
ATOM 597 N N . SER A 1 72 ? -10.622 15.444 4.388 1.00 70.56 72 SER A N 1
ATOM 598 C CA . SER A 1 72 ? -10.859 14.492 5.487 1.00 70.56 72 SER A CA 1
ATOM 599 C C . SER A 1 72 ? -11.968 14.953 6.444 1.00 70.56 72 SER A C 1
ATOM 601 O O . SER A 1 72 ? -12.371 14.207 7.335 1.00 70.56 72 SER A O 1
ATOM 603 N N . GLY A 1 73 ? -12.459 16.185 6.269 1.00 75.81 73 GLY A N 1
ATOM 604 C CA . GLY A 1 73 ? -13.360 16.860 7.200 1.00 75.81 73 GLY A CA 1
ATOM 605 C C . GLY A 1 73 ? -12.651 17.305 8.487 1.00 75.81 73 GLY A C 1
ATOM 606 O O . GLY A 1 73 ? -11.488 16.972 8.721 1.00 75.81 73 GLY A O 1
ATOM 607 N N . THR A 1 74 ? -13.352 18.077 9.322 1.00 79.00 74 THR A N 1
ATOM 608 C CA . THR A 1 74 ? -12.861 18.516 10.641 1.00 79.00 74 THR A CA 1
ATOM 609 C C . THR A 1 74 ? -12.448 17.306 11.476 1.00 79.00 74 THR A C 1
ATOM 611 O O . THR A 1 74 ? -13.223 16.355 11.573 1.00 79.00 74 THR A O 1
ATOM 614 N N . GLN A 1 75 ? -11.239 17.330 12.048 1.00 80.69 75 GLN A N 1
ATOM 615 C CA . GLN A 1 75 ? -10.678 16.220 12.837 1.00 80.69 75 GLN A CA 1
ATOM 616 C C . GLN A 1 75 ? -10.728 14.853 12.120 1.00 80.69 75 GLN A C 1
ATOM 618 O O . GLN A 1 75 ? -10.928 13.819 12.746 1.00 80.69 75 GLN A O 1
ATOM 623 N N . HIS A 1 76 ? -10.586 14.837 10.790 1.00 84.94 76 HIS A N 1
ATOM 624 C CA . HIS A 1 76 ? -10.623 13.616 9.975 1.00 84.94 76 HIS A CA 1
ATOM 625 C C . HIS A 1 76 ? -11.934 12.814 10.061 1.00 84.94 76 HIS A C 1
ATOM 627 O O . HIS A 1 76 ? -11.931 11.606 9.821 1.00 84.94 76 HIS A O 1
ATOM 633 N N . LYS A 1 77 ? -13.071 13.463 10.357 1.00 88.06 77 LYS A N 1
ATOM 634 C CA . LYS A 1 77 ? -14.375 12.791 10.520 1.00 88.06 77 LYS A CA 1
ATOM 635 C C . LYS A 1 77 ? -14.750 11.841 9.371 1.00 88.06 77 LYS A C 1
ATOM 637 O O . LYS A 1 77 ? -15.398 10.828 9.610 1.00 88.06 77 LYS A O 1
ATOM 642 N N . HIS A 1 78 ? -14.339 12.124 8.130 1.00 89.38 78 HIS A N 1
ATOM 643 C CA . HIS A 1 78 ? -14.642 11.259 6.979 1.00 89.38 78 HIS A CA 1
ATOM 644 C C . HIS A 1 78 ? -13.838 9.950 6.982 1.00 89.38 78 HIS A C 1
ATOM 646 O O . HIS A 1 78 ? -14.243 8.983 6.345 1.00 89.38 78 HIS A O 1
ATOM 652 N N . LEU A 1 79 ? -12.726 9.901 7.718 1.00 91.56 79 LEU A N 1
ATOM 653 C CA . LEU A 1 79 ? -11.882 8.720 7.891 1.00 91.56 79 LEU A CA 1
ATOM 654 C C . LEU A 1 79 ? -12.183 7.954 9.186 1.00 91.56 79 LEU A C 1
ATOM 656 O O . LEU A 1 79 ? -11.592 6.901 9.399 1.00 91.56 79 LEU A O 1
ATOM 660 N N . ALA A 1 80 ? -13.115 8.421 10.026 1.00 92.75 80 ALA A N 1
ATOM 661 C CA . ALA A 1 80 ? -13.431 7.782 11.308 1.00 92.75 80 ALA A CA 1
ATOM 662 C C . ALA A 1 80 ? -13.730 6.280 11.149 1.00 92.75 80 ALA A C 1
ATOM 664 O O . ALA A 1 80 ? -13.043 5.448 11.731 1.00 92.75 80 ALA A O 1
ATOM 665 N N . LYS A 1 81 ? -14.637 5.923 10.226 1.00 94.50 81 LYS A N 1
ATOM 666 C CA . LYS A 1 81 ? -14.974 4.517 9.927 1.00 94.50 81 LYS A CA 1
ATOM 667 C C . LYS A 1 81 ? -13.776 3.686 9.459 1.00 94.50 81 LYS A C 1
ATOM 669 O O . LYS A 1 81 ? -13.731 2.481 9.688 1.00 94.50 81 LYS A O 1
ATOM 674 N N . PHE A 1 82 ? -12.829 4.309 8.759 1.00 94.81 82 PHE A N 1
ATOM 675 C CA . PHE A 1 82 ? -11.610 3.636 8.325 1.00 94.81 82 PHE A CA 1
ATOM 676 C C . PHE A 1 82 ? -10.696 3.342 9.521 1.00 94.81 82 PHE A C 1
ATOM 678 O O . PHE A 1 82 ? -10.220 2.216 9.655 1.00 94.81 82 PHE A O 1
ATOM 685 N N . PHE A 1 83 ? -10.506 4.308 10.423 1.00 94.94 83 PHE A N 1
ATOM 686 C CA . PHE A 1 83 ? -9.725 4.103 11.644 1.00 94.94 83 PHE A CA 1
ATOM 687 C C . PHE A 1 83 ? -10.371 3.091 12.594 1.00 94.94 83 PHE A C 1
ATOM 689 O O . PHE A 1 83 ? -9.662 2.252 13.148 1.00 94.94 83 PHE A O 1
ATOM 696 N N . ASP A 1 84 ? -11.698 3.097 12.719 1.00 96.62 84 ASP A N 1
ATOM 697 C CA . ASP A 1 84 ? -12.432 2.087 13.488 1.00 96.62 84 ASP A CA 1
ATOM 698 C C . ASP A 1 84 ? -12.194 0.687 12.910 1.00 96.62 84 ASP A C 1
ATOM 700 O O . ASP A 1 84 ? -11.858 -0.243 13.641 1.00 96.62 84 ASP A O 1
ATOM 704 N N . ALA A 1 85 ? -12.248 0.541 11.581 1.00 97.19 85 ALA A N 1
ATOM 705 C CA . ALA A 1 85 ? -11.962 -0.731 10.923 1.00 97.19 85 ALA A CA 1
ATOM 706 C C . ALA A 1 85 ? -10.519 -1.216 11.161 1.00 97.19 85 ALA A C 1
ATOM 708 O O . ALA A 1 85 ? -10.295 -2.422 11.277 1.00 97.19 85 ALA A O 1
ATOM 709 N N . LEU A 1 86 ? -9.541 -0.306 11.255 1.00 96.81 86 LEU A N 1
ATOM 710 C CA . LEU A 1 86 ? -8.161 -0.648 11.618 1.00 96.81 86 LEU A CA 1
ATOM 711 C C . LEU A 1 86 ? -8.031 -1.062 13.093 1.00 96.81 86 LEU A C 1
ATOM 713 O O . LEU A 1 86 ? -7.288 -1.995 13.400 1.00 96.81 86 LEU A O 1
ATOM 717 N N . GLN A 1 87 ? -8.768 -0.428 14.008 1.00 96.75 87 GLN A N 1
ATOM 718 C CA . GLN A 1 87 ? -8.815 -0.846 15.416 1.00 96.75 87 GLN A CA 1
ATOM 719 C C . GLN A 1 87 ? -9.481 -2.218 15.584 1.00 96.75 87 GLN A C 1
ATOM 721 O O . GLN A 1 87 ? -8.993 -3.069 16.332 1.00 96.75 87 GLN A O 1
ATOM 726 N N . GLU A 1 88 ? -10.567 -2.476 14.857 1.00 97.50 88 GLU A N 1
ATOM 727 C CA . GLU A 1 88 ? -11.203 -3.793 14.802 1.00 97.50 88 GLU A CA 1
ATOM 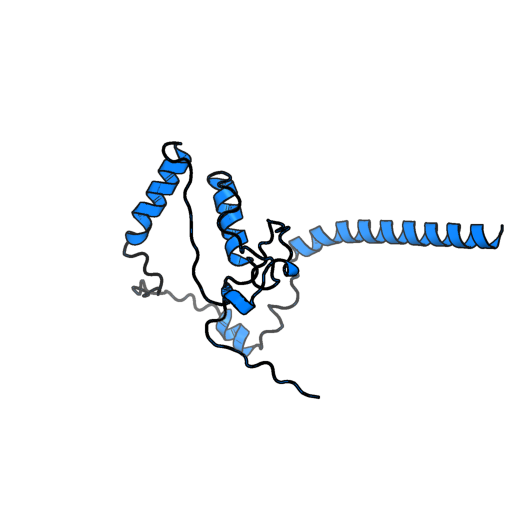728 C C . GLU A 1 88 ? -10.264 -4.858 14.231 1.00 97.50 88 GLU A C 1
ATOM 730 O O . GLU A 1 88 ? -10.249 -5.984 14.727 1.00 97.50 88 GLU A O 1
ATOM 735 N N . LEU A 1 89 ? -9.464 -4.507 13.218 1.00 97.06 89 LEU A N 1
ATOM 736 C CA . LEU A 1 89 ? -8.453 -5.398 12.650 1.00 97.06 89 LEU A CA 1
ATOM 737 C C . LEU A 1 89 ? -7.386 -5.748 13.695 1.00 97.06 89 LEU A C 1
ATOM 739 O O . LEU A 1 89 ? -7.087 -6.918 13.910 1.00 97.06 89 LEU A O 1
ATOM 743 N N . LYS A 1 90 ? -6.877 -4.741 14.412 1.00 95.44 90 LYS A N 1
ATOM 744 C CA . LYS A 1 90 ? -5.859 -4.916 15.457 1.00 95.44 90 LYS A CA 1
ATOM 745 C C . LYS A 1 90 ? -6.364 -5.704 16.669 1.00 95.44 90 LYS A C 1
ATOM 747 O O . LYS A 1 90 ? -5.602 -6.445 17.277 1.00 95.44 90 LYS A O 1
ATOM 752 N N . SER A 1 91 ? -7.642 -5.553 17.015 1.00 95.81 91 SER A N 1
ATOM 753 C CA . SER A 1 91 ? -8.289 -6.300 18.105 1.00 95.81 91 SER A CA 1
ATOM 754 C C . SER A 1 91 ? -8.784 -7.692 17.694 1.00 95.81 91 SER A C 1
ATOM 756 O O . SER A 1 91 ? -9.353 -8.400 18.521 1.00 95.81 91 SER A O 1
ATOM 758 N N . GLY A 1 92 ? -8.603 -8.092 16.431 1.00 94.94 92 GLY A N 1
ATOM 759 C CA . GLY A 1 92 ? -9.031 -9.393 15.911 1.00 94.94 92 GLY A CA 1
ATOM 760 C C . GLY A 1 92 ? -10.534 -9.517 15.640 1.00 94.94 92 GLY A C 1
ATOM 761 O O . GLY A 1 92 ? -10.979 -10.551 15.144 1.00 94.94 92 GLY A O 1
ATOM 762 N N . LYS A 1 93 ? -11.329 -8.469 15.901 1.00 96.38 93 LYS A N 1
ATOM 763 C CA . LYS A 1 93 ? -12.770 -8.428 15.587 1.00 96.38 93 LYS A CA 1
ATOM 764 C C . LYS A 1 93 ? -13.029 -8.455 14.082 1.00 96.38 93 LYS A C 1
ATOM 766 O O . LYS A 1 93 ? -14.042 -8.984 13.628 1.00 96.38 93 LYS A O 1
ATOM 771 N N . LYS A 1 94 ? -12.108 -7.892 13.301 1.00 95.31 94 LYS A N 1
ATOM 772 C CA . LYS A 1 94 ? -12.128 -7.914 11.839 1.00 95.31 94 LYS A CA 1
ATOM 773 C C . LYS A 1 94 ? -10.903 -8.664 11.334 1.00 95.31 94 LYS A C 1
ATOM 775 O O . LYS A 1 94 ? -9.800 -8.454 11.810 1.00 95.31 94 LYS A O 1
ATOM 780 N N . ARG A 1 95 ? -11.093 -9.524 10.331 1.00 94.00 95 ARG A N 1
ATOM 781 C CA . ARG A 1 95 ? -10.001 -10.335 9.764 1.00 94.00 95 ARG A CA 1
ATOM 782 C C . ARG A 1 95 ? -9.197 -9.613 8.679 1.00 94.00 95 ARG A C 1
ATOM 784 O O . ARG A 1 95 ? -8.019 -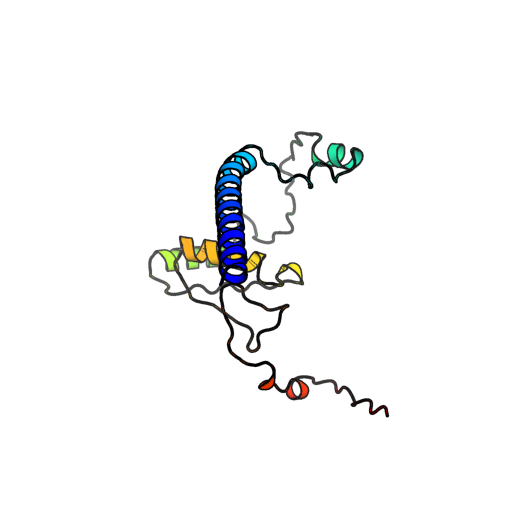9.887 8.511 1.00 94.00 95 ARG A O 1
ATOM 791 N N . VAL A 1 96 ? -9.844 -8.746 7.897 1.00 95.06 96 VAL A N 1
ATOM 792 C CA . VAL A 1 96 ? -9.242 -8.058 6.741 1.00 95.06 96 VAL A CA 1
ATOM 793 C C . VAL A 1 96 ? -9.856 -6.670 6.577 1.00 95.06 96 VAL A C 1
ATOM 795 O O . VAL A 1 96 ? -11.080 -6.519 6.611 1.00 95.06 96 VAL A O 1
ATOM 798 N N . VAL A 1 97 ? -9.007 -5.680 6.299 1.00 96.38 97 VAL A N 1
ATOM 799 C CA . VAL A 1 97 ? -9.386 -4.360 5.775 1.00 96.38 97 VAL A CA 1
ATOM 800 C C . VAL A 1 97 ? -8.824 -4.239 4.362 1.00 96.38 97 VAL A C 1
ATOM 802 O O . VAL A 1 97 ? -7.636 -4.456 4.144 1.00 96.38 97 VAL A O 1
ATOM 805 N N . ARG A 1 98 ? -9.680 -3.925 3.384 1.00 95.56 98 ARG A N 1
ATOM 806 C CA . ARG A 1 98 ? -9.265 -3.714 1.989 1.00 95.56 98 ARG A CA 1
ATOM 807 C C . ARG A 1 98 ? -9.184 -2.221 1.716 1.00 95.56 98 ARG A C 1
ATOM 809 O O . ARG A 1 98 ? -10.168 -1.517 1.926 1.00 95.56 98 ARG A O 1
ATOM 816 N N . ILE A 1 99 ? -8.031 -1.766 1.238 1.00 94.38 99 ILE A N 1
ATOM 817 C CA . ILE A 1 99 ? -7.782 -0.364 0.901 1.00 94.38 99 ILE A CA 1
ATOM 818 C C . ILE A 1 99 ? -7.614 -0.270 -0.609 1.00 94.38 99 ILE A C 1
ATOM 820 O O . ILE A 1 99 ? -6.758 -0.945 -1.180 1.00 94.38 99 ILE A O 1
ATOM 824 N N . LEU A 1 100 ? -8.437 0.556 -1.248 1.00 92.00 100 LEU A N 1
ATOM 825 C CA . LEU A 1 100 ? -8.405 0.768 -2.687 1.00 92.00 100 LEU A CA 1
ATOM 826 C C . LEU A 1 100 ? -7.927 2.189 -2.974 1.00 92.00 100 LEU A C 1
ATOM 828 O O . LEU A 1 100 ? -8.531 3.152 -2.509 1.00 92.00 100 LEU A O 1
ATOM 832 N N . HIS A 1 101 ? -6.824 2.296 -3.709 1.00 88.44 101 HIS A N 1
ATOM 833 C CA . HIS A 1 101 ? -6.247 3.569 -4.122 1.00 88.44 101 HIS A CA 1
ATOM 834 C C . HIS A 1 101 ? -6.608 3.815 -5.584 1.00 88.44 101 HIS A C 1
ATOM 836 O O . HIS A 1 101 ? -6.277 3.004 -6.447 1.00 88.44 101 HIS A O 1
ATOM 842 N N . PHE A 1 102 ? -7.282 4.930 -5.846 1.00 86.75 102 PHE A N 1
ATOM 843 C CA . PHE A 1 102 ? -7.600 5.395 -7.190 1.00 86.75 102 PHE A CA 1
ATOM 844 C C . PHE A 1 102 ? -6.851 6.693 -7.458 1.00 86.75 102 PHE A C 1
ATOM 846 O O . PHE A 1 102 ? -6.752 7.545 -6.576 1.00 86.75 102 PHE A O 1
ATOM 853 N N . GLY A 1 103 ? -6.329 6.838 -8.669 1.00 82.19 103 GLY A N 1
ATOM 854 C CA . GLY A 1 103 ? -5.535 7.992 -9.054 1.00 82.19 103 GLY A CA 1
ATOM 855 C C . GLY A 1 103 ? -5.179 7.963 -10.532 1.00 82.19 103 GLY A C 1
ATOM 856 O O . GLY A 1 103 ? -5.619 7.087 -11.277 1.00 82.19 103 GLY A O 1
ATOM 857 N N . ASP A 1 104 ? -4.389 8.948 -10.929 1.00 79.81 104 ASP A N 1
ATOM 858 C CA . ASP A 1 104 ? -3.847 9.099 -12.273 1.00 79.81 104 ASP A CA 1
ATOM 859 C C . ASP A 1 104 ? -2.533 8.306 -12.439 1.00 79.81 104 ASP A C 1
ATOM 861 O O . ASP A 1 104 ? -2.323 7.255 -11.833 1.00 79.81 104 ASP A O 1
ATOM 865 N N . SER A 1 105 ? -1.626 8.780 -13.285 1.00 80.06 105 SER A N 1
ATOM 866 C CA . SER A 1 105 ? -0.340 8.131 -13.516 1.00 80.06 105 SER A CA 1
ATOM 867 C C . SER A 1 105 ? 0.577 8.093 -12.289 1.00 80.06 105 SER A C 1
ATOM 869 O O . SER A 1 105 ? 1.511 7.299 -12.277 1.00 80.06 105 SER A O 1
ATOM 871 N N . LEU A 1 106 ? 0.336 8.867 -11.226 1.00 68.88 106 LEU A N 1
ATOM 872 C CA . LEU A 1 106 ? 1.205 8.858 -10.040 1.00 68.88 106 LEU A CA 1
ATOM 873 C C . LEU A 1 106 ? 1.132 7.554 -9.229 1.00 68.88 106 LEU A C 1
ATOM 875 O O . LEU A 1 106 ? 2.044 7.263 -8.455 1.00 68.88 106 LEU A O 1
ATOM 879 N N . ILE A 1 107 ? 0.084 6.747 -9.421 1.00 74.69 107 ILE A N 1
ATOM 880 C CA . ILE A 1 107 ? -0.014 5.395 -8.848 1.00 74.69 107 ILE A CA 1
ATOM 881 C C . ILE A 1 107 ? 0.593 4.309 -9.757 1.00 74.69 107 ILE A C 1
ATOM 883 O O . ILE A 1 107 ? 0.579 3.133 -9.390 1.00 74.69 107 ILE A O 1
ATOM 887 N N . TRP A 1 108 ? 1.124 4.666 -10.935 1.00 72.88 108 TRP A N 1
ATOM 888 C CA . TRP A 1 108 ? 1.728 3.696 -11.854 1.00 72.88 108 TRP A CA 1
ATOM 889 C C . TRP A 1 108 ? 2.968 3.020 -11.267 1.00 72.88 108 TRP A C 1
ATOM 891 O O . TRP A 1 108 ? 3.749 3.616 -10.524 1.00 72.88 108 TRP A O 1
ATOM 901 N N . GLY A 1 109 ? 3.173 1.757 -11.652 1.00 72.81 109 GLY A N 1
ATOM 902 C CA . GLY A 1 109 ? 4.367 0.995 -11.279 1.00 72.81 109 GLY A CA 1
ATOM 903 C C . GLY A 1 109 ? 4.457 0.622 -9.797 1.00 72.81 109 GLY A C 1
ATOM 904 O O . GLY A 1 109 ? 5.536 0.272 -9.330 1.00 72.81 109 GLY A O 1
ATOM 905 N N . ASP A 1 110 ? 3.344 0.704 -9.063 1.00 82.62 110 ASP A N 1
ATOM 906 C CA . ASP A 1 110 ? 3.215 0.259 -7.672 1.00 82.62 110 ASP A CA 1
ATOM 907 C C . ASP A 1 110 ? 4.134 0.993 -6.671 1.00 82.62 110 ASP A C 1
ATOM 909 O O . ASP A 1 110 ? 4.222 0.603 -5.520 1.00 82.62 110 ASP A O 1
ATOM 913 N N . PHE A 1 111 ? 4.815 2.084 -7.037 1.00 80.25 111 PHE A N 1
ATOM 914 C CA . PHE A 1 111 ? 5.820 2.697 -6.152 1.00 80.25 111 PHE A CA 1
ATOM 915 C C . PHE A 1 111 ? 5.224 3.315 -4.880 1.00 80.25 111 PHE A C 1
ATOM 917 O O . PHE A 1 111 ? 5.697 3.062 -3.770 1.00 80.25 111 PHE A O 1
ATOM 924 N N . VAL A 1 112 ? 4.177 4.130 -5.031 1.00 85.44 112 VAL A N 1
ATOM 925 C CA . VAL A 1 112 ? 3.506 4.792 -3.900 1.00 85.44 112 VAL A CA 1
ATOM 926 C C . VAL A 1 112 ? 2.661 3.787 -3.114 1.00 85.44 112 VAL A C 1
ATOM 928 O O . VAL A 1 112 ? 2.714 3.741 -1.883 1.00 85.44 112 VAL A O 1
ATOM 931 N N . THR A 1 113 ? 1.909 2.945 -3.823 1.00 88.38 113 THR A N 1
ATOM 932 C CA . THR A 1 113 ? 1.017 1.938 -3.235 1.00 88.38 113 THR A CA 1
ATOM 933 C C . THR A 1 113 ? 1.776 0.850 -2.488 1.00 88.38 113 THR A C 1
ATOM 935 O O . THR A 1 113 ? 1.326 0.448 -1.414 1.00 88.38 113 THR A O 1
ATOM 938 N N . LEU A 1 114 ? 2.957 0.445 -2.966 1.00 88.94 114 LEU A N 1
ATOM 939 C CA . LEU A 1 114 ? 3.839 -0.485 -2.266 1.00 88.94 114 LEU A CA 1
ATOM 940 C C . LEU A 1 114 ? 4.267 0.064 -0.905 1.00 88.94 114 LEU A C 1
ATOM 942 O O . LEU A 1 114 ? 4.193 -0.646 0.097 1.00 88.94 114 LEU A O 1
ATOM 946 N N . GLY A 1 115 ? 4.667 1.337 -0.850 1.00 91.00 115 GLY A N 1
ATOM 947 C CA . GLY A 1 115 ? 5.072 1.979 0.399 1.00 91.00 115 GLY A CA 1
ATOM 948 C C . GLY A 1 115 ? 3.955 1.967 1.445 1.00 91.00 115 GLY A C 1
ATOM 949 O O . GLY A 1 115 ? 4.207 1.675 2.617 1.00 91.00 115 GLY A O 1
ATOM 950 N N . PHE A 1 116 ? 2.712 2.229 1.029 1.00 91.94 116 PHE A N 1
ATOM 951 C CA . PHE A 1 116 ? 1.550 2.105 1.909 1.00 91.94 116 PHE A CA 1
ATOM 952 C C . PHE A 1 116 ? 1.294 0.657 2.315 1.00 91.94 116 PHE A C 1
ATOM 954 O O . PHE A 1 116 ? 1.154 0.380 3.506 1.00 91.94 116 PHE A O 1
ATOM 961 N N . LYS A 1 117 ? 1.277 -0.269 1.352 1.00 92.50 117 LYS A N 1
ATOM 962 C CA . LYS A 1 117 ? 1.035 -1.694 1.591 1.00 92.50 117 LYS A CA 1
ATOM 963 C C . LYS A 1 117 ? 2.002 -2.255 2.632 1.00 92.50 117 LYS A C 1
ATOM 965 O O . LYS A 1 117 ? 1.547 -2.813 3.625 1.00 92.50 117 LYS A O 1
ATOM 970 N N . GLN A 1 118 ? 3.304 -2.030 2.466 1.00 93.50 118 GLN A N 1
ATOM 971 C CA . GLN A 1 118 ? 4.328 -2.515 3.393 1.00 93.50 118 GLN A CA 1
ATOM 972 C C . GLN A 1 118 ? 4.155 -1.946 4.803 1.00 93.50 118 GLN A C 1
ATOM 974 O O . GLN A 1 118 ? 4.311 -2.668 5.785 1.00 93.50 118 GLN A O 1
ATOM 979 N N . ARG A 1 119 ? 3.807 -0.658 4.926 1.00 95.50 119 ARG A N 1
ATOM 980 C CA . ARG A 1 119 ? 3.565 -0.024 6.232 1.00 95.50 119 ARG A CA 1
ATOM 981 C C . ARG A 1 119 ? 2.329 -0.602 6.915 1.00 95.50 119 ARG A C 1
ATOM 983 O O . ARG A 1 119 ? 2.413 -0.968 8.083 1.00 95.50 119 ARG A O 1
ATOM 990 N N . PHE A 1 120 ? 1.223 -0.747 6.186 1.00 95.88 120 PHE A N 1
ATOM 991 C CA . PHE A 1 120 ? 0.004 -1.340 6.732 1.00 95.88 120 PHE A CA 1
ATOM 992 C C . PHE A 1 120 ? 0.195 -2.811 7.096 1.00 95.88 120 PHE A C 1
ATOM 994 O O . PHE A 1 120 ? -0.199 -3.208 8.186 1.00 95.88 120 PHE A O 1
ATOM 1001 N N . GLN A 1 121 ? 0.841 -3.610 6.244 1.00 95.06 121 GLN A N 1
ATOM 1002 C CA . GLN A 1 121 ? 1.114 -5.016 6.549 1.00 95.06 121 GLN A CA 1
ATOM 1003 C C . GLN A 1 121 ? 2.048 -5.169 7.752 1.00 95.06 121 GLN A C 1
ATOM 1005 O O . GLN A 1 121 ? 1.844 -6.053 8.580 1.00 95.06 121 GLN A O 1
ATOM 1010 N N . LY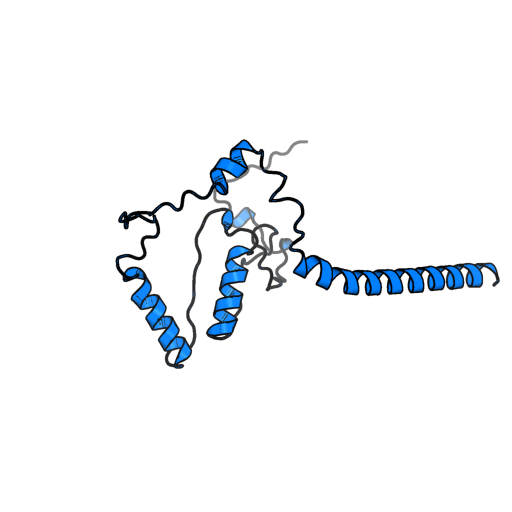S A 1 122 ? 3.042 -4.281 7.891 1.00 95.62 122 LYS A N 1
ATOM 1011 C CA . LYS A 1 122 ? 3.935 -4.259 9.054 1.00 95.62 122 LYS A CA 1
ATOM 1012 C C . LYS A 1 122 ? 3.189 -3.958 10.357 1.00 95.62 122 LYS A C 1
ATOM 1014 O O . LYS A 1 122 ? 3.538 -4.524 11.386 1.00 95.62 122 LYS A O 1
ATOM 1019 N N . GLU A 1 123 ? 2.215 -3.054 10.331 1.00 95.56 123 GLU A N 1
ATOM 1020 C CA . GLU A 1 123 ? 1.529 -2.591 11.544 1.00 95.56 123 GLU A CA 1
ATOM 1021 C C . GLU A 1 123 ? 0.273 -3.405 11.897 1.00 95.56 123 GLU A C 1
ATOM 1023 O O . GLU A 1 123 ? -0.009 -3.618 13.076 1.00 95.56 123 GLU A O 1
ATOM 1028 N N . PHE A 1 124 ? -0.467 -3.882 10.895 1.00 95.94 124 PHE A N 1
ATOM 1029 C CA . PHE A 1 124 ? -1.777 -4.525 11.059 1.00 95.94 124 PHE A CA 1
ATOM 1030 C C . PHE A 1 124 ? -1.822 -5.983 10.575 1.00 95.94 124 PHE A C 1
ATOM 1032 O O . PHE A 1 124 ? -2.866 -6.625 10.675 1.00 95.94 124 PHE A O 1
ATOM 1039 N N . GLY A 1 125 ? -0.703 -6.517 10.079 1.00 94.25 125 GLY A N 1
ATOM 1040 C CA . GLY A 1 125 ? -0.591 -7.889 9.585 1.00 94.25 125 GLY A CA 1
ATOM 1041 C C . GLY A 1 125 ? -0.824 -8.029 8.079 1.00 94.25 125 GLY A C 1
ATOM 1042 O O . GLY A 1 125 ? -1.386 -7.158 7.412 1.00 94.25 125 GLY A O 1
ATOM 1043 N N . ASP A 1 126 ? -0.365 -9.151 7.523 1.00 94.19 126 ASP A N 1
ATOM 1044 C CA . ASP A 1 126 ? -0.442 -9.410 6.086 1.00 94.19 126 ASP A CA 1
ATOM 1045 C C . ASP A 1 126 ? -1.861 -9.815 5.643 1.00 94.19 126 ASP A C 1
ATOM 1047 O O . ASP A 1 126 ? -2.320 -10.932 5.878 1.00 94.19 126 ASP A O 1
ATOM 1051 N N . GLY A 1 127 ? -2.553 -8.897 4.960 1.00 91.88 127 GLY A N 1
ATOM 1052 C CA . GLY A 1 127 ? -3.869 -9.124 4.350 1.00 91.88 127 GLY A CA 1
ATOM 1053 C C . GLY A 1 127 ? -3.845 -9.766 2.952 1.00 91.88 127 GLY A C 1
ATOM 1054 O O . GLY A 1 127 ? -4.901 -9.904 2.327 1.00 91.88 127 GLY A O 1
ATOM 1055 N N . GLY A 1 128 ? -2.669 -10.136 2.440 1.00 91.75 128 GLY A N 1
ATOM 1056 C CA . GLY A 1 128 ? -2.447 -10.732 1.124 1.00 91.75 128 GLY A CA 1
ATOM 1057 C C . GLY A 1 128 ? -2.159 -9.725 0.001 1.00 91.75 128 GLY A C 1
ATOM 1058 O O . GLY A 1 128 ? -2.042 -8.517 0.196 1.00 91.75 128 GLY A O 1
ATOM 1059 N N . ARG A 1 129 ? -2.054 -10.241 -1.232 1.00 89.12 129 ARG A N 1
ATOM 1060 C CA . ARG A 1 129 ? -1.650 -9.467 -2.427 1.00 89.12 129 ARG A CA 1
ATOM 1061 C C . ARG A 1 129 ? -2.660 -8.420 -2.917 1.00 89.12 129 ARG A C 1
ATOM 1063 O O . ARG A 1 129 ? -2.283 -7.563 -3.705 1.00 89.12 129 ARG A O 1
ATOM 1070 N N . GLY A 1 130 ? -3.918 -8.488 -2.480 1.00 90.38 130 GLY A N 1
ATOM 1071 C CA . GLY A 1 130 ? -4.979 -7.590 -2.944 1.00 90.38 130 GLY A CA 1
ATOM 1072 C C . GLY A 1 130 ? -5.406 -7.833 -4.397 1.00 90.38 130 GLY A C 1
ATOM 1073 O O . GLY A 1 130 ? -5.330 -8.957 -4.900 1.00 90.38 130 GLY A O 1
ATOM 1074 N N . LEU A 1 131 ? -5.906 -6.779 -5.051 1.00 88.88 131 LEU A N 1
ATOM 1075 C CA . LEU A 1 131 ? -6.270 -6.806 -6.469 1.00 88.88 131 LEU A CA 1
ATOM 1076 C C . LEU A 1 131 ? -5.006 -6.757 -7.326 1.00 88.88 131 LEU A C 1
ATOM 1078 O O . LEU A 1 131 ? -4.152 -5.897 -7.127 1.00 88.88 131 LEU A O 1
ATOM 1082 N N . VAL A 1 132 ? -4.913 -7.665 -8.294 1.00 86.88 132 VAL A N 1
ATOM 1083 C CA . VAL A 1 132 ? -3.798 -7.723 -9.242 1.00 86.88 132 VAL A CA 1
ATOM 1084 C C . VAL A 1 132 ? -4.331 -7.680 -10.671 1.00 86.88 132 VAL A C 1
ATOM 1086 O O . VAL A 1 132 ? -5.431 -8.187 -10.912 1.00 86.88 132 VAL A O 1
ATOM 1089 N N . PRO A 1 133 ? -3.594 -7.098 -11.632 1.00 83.12 133 PRO A N 1
ATOM 1090 C CA . PRO A 1 133 ? -3.997 -7.178 -13.027 1.00 83.12 133 PRO A CA 1
ATOM 1091 C C . PRO A 1 133 ? -3.999 -8.642 -13.466 1.00 83.12 133 PRO A C 1
ATOM 1093 O O . PRO A 1 133 ? -3.124 -9.413 -13.069 1.00 83.12 133 PRO A O 1
ATOM 1096 N N . ILE A 1 13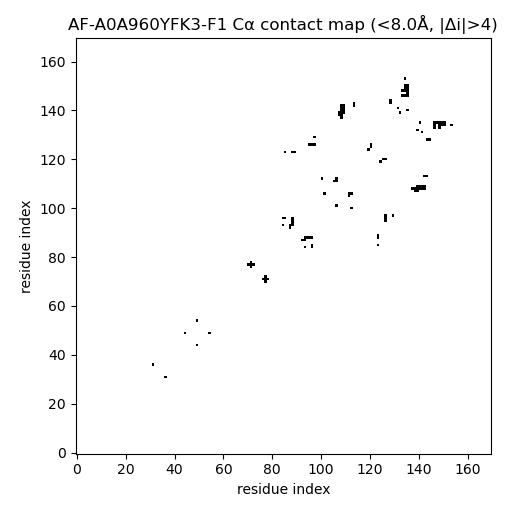4 ? -4.971 -9.011 -14.301 1.00 83.50 134 ILE A N 1
ATOM 1097 C CA . ILE A 1 134 ? -5.086 -10.376 -14.829 1.00 83.50 134 ILE A CA 1
ATOM 1098 C C . ILE A 1 134 ? -3.846 -10.733 -15.653 1.00 83.50 134 ILE A C 1
ATOM 1100 O O . ILE A 1 134 ? -3.296 -11.820 -15.508 1.00 83.50 134 ILE A O 1
ATOM 1104 N N . VAL A 1 135 ? -3.356 -9.779 -16.443 1.00 81.94 135 VAL A N 1
ATOM 1105 C CA . VAL A 1 135 ? -2.191 -9.941 -17.311 1.00 81.94 135 VAL A CA 1
ATOM 1106 C C . VAL A 1 135 ? -1.059 -9.020 -16.837 1.00 81.94 135 VAL A C 1
ATOM 1108 O O . VAL A 1 135 ? -1.319 -7.834 -16.594 1.00 81.94 135 VAL A O 1
ATOM 1111 N N . PRO A 1 136 ? 0.181 -9.518 -16.676 1.00 76.19 136 PRO A N 1
ATOM 1112 C CA . PRO A 1 136 ? 1.311 -8.677 -16.306 1.00 76.19 136 PRO A CA 1
ATOM 1113 C C . PRO A 1 136 ? 1.676 -7.757 -17.465 1.00 76.19 136 PRO A C 1
ATOM 1115 O O . PRO A 1 136 ? 2.058 -8.239 -18.518 1.00 76.19 136 PRO A O 1
ATOM 1118 N N . ARG A 1 137 ? 1.635 -6.441 -17.242 1.00 75.56 137 ARG A N 1
ATOM 1119 C CA . ARG A 1 137 ? 2.214 -5.455 -18.163 1.00 75.56 137 ARG A CA 1
ATOM 1120 C C . ARG A 1 137 ? 3.078 -4.476 -17.394 1.00 75.56 137 ARG A C 1
ATOM 1122 O O . ARG A 1 137 ? 2.828 -4.268 -16.204 1.00 75.56 137 ARG A O 1
ATOM 1129 N N . LEU A 1 138 ? 4.091 -3.906 -18.041 1.00 72.50 138 LEU A N 1
ATOM 1130 C CA . LEU A 1 138 ? 5.100 -3.077 -17.373 1.00 72.50 138 LEU A CA 1
ATOM 1131 C C . LEU A 1 138 ? 4.468 -1.931 -16.570 1.00 72.50 138 LEU A C 1
ATOM 1133 O O . LEU A 1 138 ? 4.836 -1.723 -15.417 1.00 72.50 138 LEU A O 1
ATOM 1137 N N . GLU A 1 139 ? 3.454 -1.269 -17.123 1.00 71.75 139 GLU A N 1
ATOM 1138 C CA . GLU A 1 139 ? 2.729 -0.170 -16.473 1.00 71.75 139 GLU A CA 1
ATOM 1139 C C . GLU A 1 139 ? 1.946 -0.552 -15.212 1.00 71.75 139 GLU A C 1
ATOM 1141 O O . GLU A 1 139 ? 1.769 0.261 -14.305 1.00 71.75 139 GLU A O 1
ATOM 1146 N N . ARG A 1 140 ? 1.459 -1.793 -15.158 1.00 74.00 140 ARG A N 1
ATOM 1147 C CA . ARG A 1 140 ? 0.592 -2.317 -14.093 1.00 74.00 140 ARG A CA 1
ATOM 1148 C C . ARG A 1 140 ? 1.335 -3.336 -13.241 1.00 74.00 140 ARG A C 1
ATOM 1150 O O . ARG A 1 140 ? 0.717 -4.145 -12.551 1.00 74.00 140 ARG A O 1
ATOM 1157 N N . ARG A 1 141 ? 2.664 -3.350 -13.326 1.00 77.25 141 ARG A N 1
ATOM 1158 C CA . ARG A 1 141 ? 3.478 -4.309 -12.599 1.00 77.25 141 ARG A CA 1
ATOM 1159 C C . ARG A 1 141 ? 3.337 -4.056 -11.102 1.00 77.25 141 ARG A C 1
ATOM 1161 O O . ARG A 1 141 ? 3.599 -2.960 -10.629 1.00 77.25 141 ARG A O 1
ATOM 1168 N N . ILE A 1 142 ? 2.978 -5.110 -10.380 1.00 83.25 142 ILE A N 1
ATOM 1169 C CA . ILE A 1 142 ? 2.985 -5.139 -8.918 1.00 83.25 142 ILE A CA 1
ATOM 1170 C C . ILE A 1 142 ? 4.336 -5.692 -8.489 1.00 83.25 142 ILE A C 1
ATOM 1172 O O . ILE A 1 142 ? 4.742 -6.763 -8.944 1.00 83.25 142 ILE A O 1
ATOM 1176 N N . LEU A 1 143 ? 5.061 -4.959 -7.653 1.00 85.00 143 LEU A N 1
ATOM 1177 C CA . LEU A 1 143 ? 6.470 -5.258 -7.388 1.00 85.00 143 LEU A CA 1
ATOM 1178 C C . LEU A 1 143 ? 6.643 -6.498 -6.503 1.00 85.00 143 LEU A C 1
ATOM 1180 O O . LEU A 1 143 ? 7.540 -7.306 -6.735 1.00 85.00 143 LEU A O 1
ATOM 1184 N N . GLU A 1 144 ? 5.742 -6.695 -5.543 1.00 85.88 144 GLU A N 1
ATOM 1185 C CA . GLU A 1 144 ? 5.768 -7.833 -4.611 1.00 85.88 144 GLU A CA 1
ATOM 1186 C C . GLU A 1 144 ? 5.041 -9.082 -5.124 1.00 85.88 144 GLU A C 1
ATOM 1188 O O . GLU A 1 144 ? 4.903 -10.067 -4.399 1.00 85.88 144 GLU A O 1
ATOM 1193 N N . HIS A 1 145 ? 4.538 -9.066 -6.358 1.00 85.62 145 HIS A N 1
ATOM 1194 C CA . HIS A 1 145 ? 3.806 -10.194 -6.914 1.00 85.62 145 HIS A CA 1
ATOM 1195 C C . HIS A 1 145 ? 4.279 -10.521 -8.324 1.00 85.62 145 HIS A C 1
ATOM 1197 O O . HIS A 1 145 ? 4.257 -9.687 -9.225 1.00 85.62 145 HIS A O 1
ATOM 1203 N N . ARG A 1 146 ? 4.642 -11.786 -8.543 1.00 83.88 146 ARG A N 1
ATOM 1204 C CA . ARG A 1 146 ? 4.863 -12.306 -9.888 1.00 83.88 146 ARG A CA 1
ATOM 1205 C C . ARG A 1 146 ? 3.550 -12.866 -10.428 1.00 83.88 146 ARG A C 1
ATOM 1207 O O . ARG A 1 146 ? 3.035 -13.846 -9.896 1.00 83.88 146 ARG A O 1
ATOM 1214 N N . ASN A 1 147 ? 3.038 -12.254 -11.490 1.00 83.62 147 ASN A N 1
ATOM 1215 C CA . ASN A 1 147 ? 1.931 -12.810 -12.256 1.00 83.62 147 ASN A CA 1
ATOM 1216 C C . ASN A 1 147 ? 2.499 -13.750 -13.336 1.00 83.62 147 ASN A C 1
ATOM 1218 O O . ASN A 1 147 ? 3.377 -13.352 -14.098 1.00 83.62 147 ASN A O 1
ATOM 1222 N N . TYR A 1 148 ? 2.031 -14.999 -13.348 1.00 82.81 148 TYR A N 1
ATOM 1223 C CA . TYR A 1 148 ? 2.470 -16.057 -14.269 1.00 82.81 148 TYR A CA 1
ATOM 1224 C C . TYR A 1 148 ? 1.564 -16.210 -15.498 1.00 82.81 148 TYR A C 1
ATOM 1226 O O . TYR A 1 148 ? 1.815 -17.059 -16.349 1.00 82.81 148 TYR A O 1
ATOM 1234 N N . THR A 1 149 ? 0.501 -15.413 -15.592 1.00 79.81 149 THR A N 1
ATOM 1235 C CA . THR A 1 149 ? -0.404 -15.414 -16.743 1.00 79.81 149 THR A CA 1
ATOM 1236 C C . THR A 1 149 ? 0.344 -14.871 -17.955 1.00 79.81 149 THR A C 1
ATOM 1238 O O . THR A 1 149 ? 0.894 -13.773 -17.895 1.00 79.81 149 THR A O 1
ATOM 1241 N N . SER A 1 150 ? 0.382 -15.632 -19.049 1.00 74.19 150 SER A N 1
ATOM 1242 C CA . SER A 1 150 ? 0.984 -15.159 -20.299 1.00 74.19 150 SER A CA 1
ATOM 1243 C C . SER A 1 150 ? 0.069 -14.146 -20.981 1.00 74.19 150 SER A C 1
ATOM 1245 O O . SER A 1 150 ? -1.140 -14.366 -21.074 1.00 74.19 150 SER A O 1
ATOM 1247 N N . GLU A 1 151 ? 0.659 -13.076 -21.515 1.00 69.81 151 GLU A N 1
ATOM 1248 C CA . GLU A 1 151 ? -0.032 -12.126 -22.395 1.00 69.81 151 GLU A CA 1
ATOM 1249 C C . GLU A 1 151 ? -0.661 -12.827 -23.605 1.00 69.81 151 GLU A C 1
ATOM 1251 O O . GLU A 1 151 ? -1.750 -12.453 -24.027 1.00 69.81 151 GLU A O 1
ATOM 1256 N N . ASN A 1 152 ? -0.039 -13.901 -24.101 1.00 70.94 152 ASN A N 1
ATOM 1257 C CA . ASN A 1 152 ? -0.487 -14.613 -25.301 1.00 70.94 152 ASN A CA 1
ATOM 1258 C C . ASN A 1 152 ? -1.795 -15.394 -25.099 1.00 70.94 152 ASN A C 1
ATOM 1260 O O . ASN A 1 152 ? -2.439 -15.752 -26.078 1.00 70.94 152 ASN A O 1
ATOM 1264 N N . TYR A 1 153 ? -2.190 -15.674 -23.851 1.00 67.56 153 TYR A N 1
ATOM 1265 C CA . TYR A 1 153 ? -3.492 -16.287 -23.558 1.00 67.56 153 TYR A CA 1
ATOM 1266 C C . TYR A 1 153 ? -4.625 -15.258 -23.487 1.00 67.56 153 TYR A C 1
ATOM 1268 O O . TYR A 1 153 ? -5.787 -15.642 -23.374 1.00 67.56 153 TYR A O 1
ATOM 1276 N N . PHE A 1 154 ? -4.306 -13.961 -23.535 1.00 68.31 154 PHE A N 1
ATOM 1277 C CA . PHE A 1 154 ? -5.290 -12.892 -23.505 1.00 68.31 154 PHE A CA 1
ATOM 1278 C C . PHE A 1 154 ? -5.449 -12.289 -24.896 1.00 68.31 154 PHE A C 1
ATOM 1280 O O . PHE A 1 154 ? -4.614 -11.521 -25.372 1.00 68.31 154 PHE A O 1
ATOM 1287 N N . GLN A 1 155 ? -6.552 -12.638 -25.551 1.00 67.56 155 GLN A N 1
ATOM 1288 C CA . GLN A 1 155 ? -6.932 -12.038 -26.820 1.00 67.56 155 GLN A CA 1
ATOM 1289 C C . GLN A 1 155 ? -7.553 -10.662 -26.537 1.00 67.56 155 GLN A C 1
ATOM 1291 O O . GLN A 1 155 ? -8.710 -10.555 -26.133 1.00 67.56 155 GLN A O 1
ATOM 1296 N N . TRP A 1 156 ? -6.752 -9.603 -26.686 1.00 61.56 156 TRP A N 1
ATOM 1297 C CA . TRP A 1 156 ? -7.179 -8.219 -26.429 1.00 61.56 156 TRP A CA 1
ATOM 1298 C C . TRP A 1 156 ? -8.319 -7.767 -27.352 1.00 61.56 156 TRP A C 1
ATOM 1300 O O . TRP A 1 156 ? -9.143 -6.948 -26.945 1.00 61.56 156 TRP A O 1
ATOM 1310 N N . ASP A 1 157 ? -8.421 -8.383 -28.533 1.00 58.72 157 ASP A N 1
ATOM 1311 C CA . ASP A 1 157 ? -9.458 -8.141 -29.543 1.00 58.72 157 ASP A CA 1
ATOM 1312 C C . ASP A 1 157 ? -10.888 -8.366 -29.017 1.00 58.72 157 ASP A C 1
ATOM 1314 O O . ASP A 1 157 ? -11.838 -7.815 -29.561 1.00 58.72 157 ASP A O 1
ATOM 1318 N N . ALA A 1 158 ? -11.062 -9.149 -27.945 1.00 57.09 158 ALA A N 1
ATOM 1319 C CA . ALA A 1 158 ? -12.373 -9.414 -27.352 1.00 57.09 158 ALA A CA 1
ATOM 1320 C C . ALA A 1 158 ? -12.859 -8.310 -26.388 1.00 57.09 158 ALA A C 1
ATOM 1322 O O . ALA A 1 158 ? -13.993 -8.374 -25.914 1.00 57.09 158 ALA A O 1
ATOM 1323 N N . ILE A 1 159 ? -12.011 -7.327 -26.052 1.00 57.91 159 ILE A N 1
ATOM 1324 C CA . ILE A 1 159 ? -12.291 -6.306 -25.023 1.00 57.91 159 ILE A CA 1
ATOM 1325 C C . ILE A 1 159 ? -12.269 -4.880 -25.600 1.00 57.91 159 ILE A C 1
ATOM 1327 O O . ILE A 1 159 ? -12.761 -3.964 -24.945 1.00 57.91 159 ILE A O 1
ATOM 1331 N N . GLU A 1 160 ? -11.763 -4.662 -26.819 1.00 56.25 160 GLU A N 1
ATOM 1332 C CA . GLU A 1 160 ? -11.866 -3.360 -27.489 1.00 56.25 160 GLU A CA 1
ATOM 1333 C C . GLU A 1 160 ? -13.266 -3.183 -28.113 1.00 56.25 160 GLU A C 1
ATOM 1335 O O . GLU A 1 160 ? -13.571 -3.830 -29.112 1.00 56.25 160 GLU A O 1
ATOM 1340 N N . PRO A 1 161 ? -14.137 -2.291 -27.594 1.00 53.69 161 PRO A N 1
ATOM 1341 C CA . PRO A 1 161 ? -15.467 -2.074 -28.171 1.00 53.69 161 PRO A CA 1
ATOM 1342 C C . PRO A 1 161 ? -15.416 -1.241 -29.461 1.00 53.69 161 PRO A C 1
ATOM 1344 O O . PRO A 1 161 ? -16.439 -1.042 -30.109 1.00 53.69 161 PRO A O 1
ATOM 1347 N N . TRP A 1 162 ? -14.241 -0.714 -29.816 1.00 54.88 162 TRP A N 1
ATOM 1348 C CA . TRP A 1 162 ? -14.056 0.237 -30.904 1.00 54.88 162 TRP A CA 1
ATOM 1349 C C . TRP A 1 162 ? -12.973 -0.286 -31.836 1.00 54.88 162 TRP A C 1
ATOM 1351 O O . TRP A 1 162 ? -11.782 -0.090 -31.607 1.00 54.88 162 TRP A O 1
ATOM 1361 N N . GLY A 1 163 ? -13.434 -1.016 -32.852 1.00 54.00 163 GLY A N 1
ATOM 1362 C CA . GLY A 1 163 ? -12.617 -1.762 -33.795 1.00 54.00 163 GLY A CA 1
ATOM 1363 C C . GLY A 1 163 ? -11.493 -0.942 -34.416 1.00 54.00 163 GLY A C 1
ATOM 1364 O O . GLY A 1 163 ? -11.719 0.080 -35.063 1.00 54.00 163 GLY A O 1
ATOM 1365 N N . LYS A 1 164 ? -10.272 -1.458 -34.293 1.00 51.09 164 LYS A N 1
ATOM 1366 C CA . LYS A 1 164 ? -9.232 -1.172 -35.272 1.00 51.09 164 LYS A CA 1
ATOM 1367 C C . LYS A 1 164 ? -9.412 -2.122 -36.441 1.00 51.09 164 LYS A C 1
ATOM 1369 O O . LYS A 1 164 ? -9.065 -3.299 -36.372 1.00 51.09 164 LYS A O 1
ATOM 1374 N N . GLU A 1 165 ? -9.983 -1.589 -37.512 1.00 52.38 165 GLU A N 1
ATOM 1375 C CA . GLU A 1 165 ? -9.908 -2.184 -38.837 1.00 52.38 165 GLU A CA 1
ATOM 1376 C C . GLU A 1 165 ? -8.429 -2.468 -39.139 1.00 52.38 165 GLU A C 1
ATOM 1378 O O . GLU A 1 165 ? -7.576 -1.578 -39.060 1.00 52.38 165 GLU A O 1
ATOM 1383 N N . LYS A 1 166 ? -8.098 -3.742 -39.371 1.00 51.28 166 LYS A N 1
ATOM 1384 C CA . LYS A 1 166 ? -6.734 -4.162 -39.696 1.00 51.28 166 LYS A CA 1
ATOM 1385 C C . LYS A 1 166 ? -6.340 -3.474 -41.000 1.00 51.28 166 LYS A C 1
ATOM 1387 O O . LYS A 1 166 ? -6.802 -3.881 -42.060 1.00 51.28 166 LYS A O 1
ATOM 1392 N N . SER A 1 167 ? -5.482 -2.457 -40.937 1.00 48.38 167 SER A N 1
ATOM 1393 C CA . SER A 1 167 ? -4.879 -1.883 -42.136 1.00 48.38 167 SER A CA 1
ATOM 1394 C C . SER A 1 167 ? -3.936 -2.919 -42.748 1.00 48.38 167 SER A C 1
ATOM 1396 O O . SER A 1 167 ? -2.781 -3.055 -42.339 1.00 48.38 167 SER A O 1
ATOM 1398 N N . SER A 1 168 ? -4.450 -3.682 -43.706 1.00 47.25 168 SER A N 1
ATOM 1399 C CA . SER A 1 168 ? -3.658 -4.476 -44.633 1.00 47.25 168 SER A CA 1
ATOM 1400 C C . SER A 1 168 ? -2.908 -3.530 -45.573 1.00 47.25 168 SER A C 1
ATOM 1402 O O . SER A 1 168 ? -3.471 -3.023 -46.541 1.00 47.25 168 SER A O 1
ATOM 1404 N N . LEU A 1 169 ? -1.640 -3.289 -45.272 1.00 41.22 169 LEU A N 1
ATOM 1405 C CA . LEU A 1 169 ? -0.619 -2.910 -46.245 1.00 41.22 169 LEU A CA 1
ATOM 1406 C C . LEU A 1 169 ? 0.377 -4.077 -46.155 1.00 41.22 169 LEU A C 1
ATOM 1408 O O . LEU A 1 169 ? 0.892 -4.336 -45.071 1.00 41.22 169 LEU A O 1
ATOM 1412 N N . GLY A 1 170 ? 0.474 -4.966 -47.140 1.00 37.59 170 GLY A N 1
ATOM 1413 C CA . GLY A 1 170 ? 0.829 -4.678 -48.526 1.00 37.59 170 GLY A CA 1
ATOM 1414 C C . GLY A 1 170 ? 2.255 -5.171 -48.694 1.00 37.59 170 GLY A C 1
ATOM 1415 O O . GLY A 1 170 ? 3.144 -4.480 -48.157 1.00 37.59 170 GLY A O 1
#

Mean predicted aligned error: 18.54 Å

Solvent-accessible surface area (backbone atoms only — not comparable to full-atom values): 11019 Å² total; per-residue (Å²): 110,73,68,58,53,50,52,54,52,53,48,51,52,53,49,52,53,49,52,51,52,53,53,54,50,59,64,48,50,62,58,43,64,74,65,66,68,69,90,49,78,75,76,74,44,57,69,74,52,45,53,69,78,65,55,78,69,79,65,77,67,63,90,59,85,68,78,58,87,70,81,34,58,78,95,38,57,73,44,45,69,57,55,50,49,52,51,32,34,68,71,62,80,33,92,73,82,88,85,85,87,84,77,67,77,81,55,46,49,31,60,60,56,45,59,50,49,55,51,48,30,71,75,66,46,83,80,70,86,74,88,72,67,82,52,66,40,80,67,65,32,49,84,95,52,88,68,85,50,58,61,88,80,54,70,62,80,82,72,58,92,70,80,77,78,79,82,84,76,131

Sequence (170 aa):
MKELYRRVFTFFIFLIFFLTLVIFSREQIPYLKEKGIFPGTKDLLPAKLKAHFFAGKKMMIPASPEKTNLYSGTQHKHLAKFFDALQELKSGKKRVVRILHFGDSLIWGDFVTLGFKQRFQKEFGDGGRGLVPIVPRLERRILEHRNYTSENYFQWDAIEPWGKEKSSLG

pLDDT: mean 74.69, std 17.59, range [37.59, 97.5]

Radius of gyration: 27.06 Å; Cα contacts (8 Å, |Δi|>4): 63; chains: 1; bounding box: 66×60×67 Å

Secondary structure (DSSP, 8-state):
-HHHHHHHHHHHHHHHHHHHHHHHHHHHHHHHHHTT--TTTTTSS-HHHHHHHHS-------------S----GGGGGGHHHHHHHHHHHTTS-S--------SGGGGGGHHHHHHHHHHHHHH----S-S--SS--GGG--TT------GGG--GGGT-SS--------